Protein AF-A0AAV5WQY4-F1 (afdb_monomer_lite)

Radius of gyration: 14.18 Å; chains: 1; bounding box: 32×27×40 Å

Foldseek 3Di:
DVPVLVVLLVVLLVVLCVCLVVQHKDKDKDQADPVRDRRADDDDPVRVCSNVVSLVCNQPPVDVVRHDSVQWDWDWDADPVYPDGGTMIMIIGRSDPDDD

Secondary structure (DSSP, 8-state):
-HHHHHHHHHHHHHHHHHHHHHT--EEEEESB-TTS-B--B---HHHHHHHHHHHHHHHHHSSSSPPPGGGEEEEEEE-TTSSSS-EEEEEEE-------

pLDDT: mean 81.67, std 11.21, range [38.0, 92.25]

Sequence (100 aa):
QDELATLMTLDVQRNVAAAVNSRRKMKWAIGVEMNGMVTGVSLTEDEKDIPRQAIDFSLSREFVPELDPRIVNLEFIRVSCVTGNRLLIIISINSLIESV

Structure (mmCIF, N/CA/C/O backbone):
data_AF-A0AAV5WQY4-F1
#
_entry.id   AF-A0AAV5WQY4-F1
#
loop_
_atom_site.group_PDB
_atom_site.id
_atom_site.type_symbol
_atom_site.label_atom_id
_atom_site.label_alt_id
_atom_site.label_comp_id
_atom_site.label_asym_id
_atom_site.label_entity_id
_atom_site.label_seq_id
_atom_site.pdbx_PDB_ins_code
_atom_site.Cartn_x
_atom_site.Cartn_y
_atom_site.Cartn_z
_atom_site.occupancy
_atom_site.B_iso_or_equiv
_atom_site.auth_seq_id
_atom_site.auth_comp_id
_atom_site.auth_asym_id
_atom_site.auth_atom_id
_atom_site.pdbx_PDB_model_num
ATOM 1 N N . GLN A 1 1 ? 8.947 17.201 -3.362 1.00 46.56 1 GLN A N 1
ATOM 2 C CA . GLN A 1 1 ? 9.016 15.913 -2.641 1.00 46.56 1 GLN A CA 1
ATOM 3 C C . GLN A 1 1 ? 7.806 15.706 -1.726 1.00 46.56 1 GLN A C 1
ATOM 5 O O . GLN A 1 1 ? 7.402 14.563 -1.591 1.00 46.56 1 GLN A O 1
ATOM 10 N N . ASP A 1 2 ? 7.159 16.761 -1.206 1.00 56.19 2 ASP A N 1
ATOM 11 C CA . ASP A 1 2 ? 6.012 16.617 -0.282 1.00 56.19 2 ASP A CA 1
ATOM 12 C C . ASP A 1 2 ? 4.678 1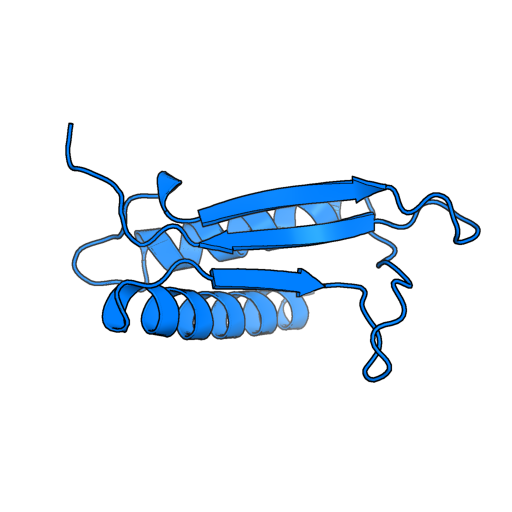6.178 -0.910 1.00 56.19 2 ASP A C 1
ATOM 14 O O . ASP A 1 2 ? 3.906 15.480 -0.259 1.00 56.19 2 ASP A O 1
ATOM 18 N N . GLU A 1 3 ? 4.392 16.517 -2.172 1.00 59.00 3 GLU A N 1
ATOM 19 C CA . GLU A 1 3 ? 3.063 16.257 -2.758 1.00 59.00 3 GLU A CA 1
ATOM 20 C C . GLU A 1 3 ? 2.687 14.772 -2.799 1.00 59.00 3 GLU A C 1
ATOM 22 O O . GLU A 1 3 ? 1.543 14.427 -2.512 1.00 59.00 3 GLU A O 1
ATOM 27 N N . LEU A 1 4 ? 3.638 13.880 -3.101 1.00 60.03 4 LEU A N 1
ATOM 28 C CA . LEU A 1 4 ? 3.372 12.440 -3.147 1.00 60.03 4 LEU A CA 1
ATOM 29 C C . LEU A 1 4 ? 3.022 11.892 -1.760 1.00 60.03 4 LEU A C 1
ATOM 31 O O . LEU A 1 4 ? 2.080 11.116 -1.629 1.00 60.03 4 LEU A O 1
ATOM 35 N N . ALA A 1 5 ? 3.750 12.318 -0.727 1.00 62.50 5 ALA A N 1
ATOM 36 C CA . ALA A 1 5 ? 3.485 11.907 0.645 1.00 62.50 5 ALA A CA 1
ATOM 37 C C . ALA A 1 5 ? 2.127 12.438 1.121 1.00 62.50 5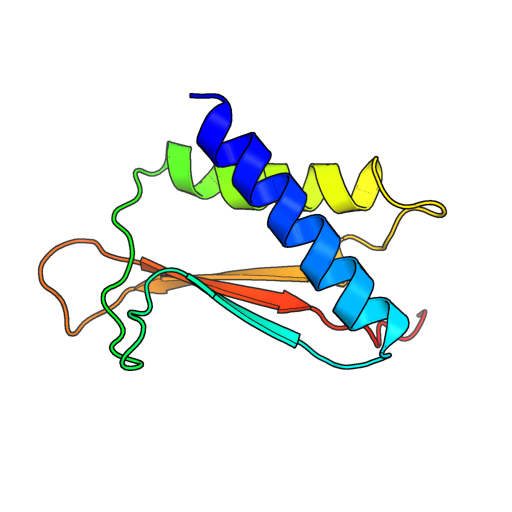 ALA A C 1
ATOM 39 O O . ALA A 1 5 ? 1.339 11.685 1.679 1.00 62.50 5 ALA A O 1
ATOM 40 N N . THR A 1 6 ? 1.807 13.704 0.842 1.00 60.91 6 THR A N 1
ATOM 41 C CA . THR A 1 6 ? 0.521 14.301 1.226 1.00 60.91 6 THR A CA 1
ATOM 42 C C . THR A 1 6 ? -0.665 13.645 0.516 1.00 60.91 6 THR A C 1
ATOM 44 O O . THR A 1 6 ? -1.666 13.336 1.165 1.00 60.91 6 THR A O 1
ATOM 47 N N . LEU A 1 7 ? -0.556 13.395 -0.794 1.00 60.78 7 LEU A N 1
ATOM 48 C CA . LEU A 1 7 ? -1.596 12.709 -1.568 1.00 60.78 7 LEU A CA 1
ATOM 49 C C . LEU A 1 7 ? -1.817 11.284 -1.045 1.00 60.78 7 LEU A C 1
ATOM 51 O O . LEU A 1 7 ? -2.953 10.893 -0.787 1.00 60.78 7 LEU A O 1
ATOM 55 N N . MET A 1 8 ? -0.730 10.551 -0.787 1.00 74.31 8 MET A N 1
ATOM 56 C CA . MET A 1 8 ? -0.794 9.200 -0.228 1.00 74.31 8 MET A CA 1
ATOM 57 C C . MET A 1 8 ? -1.403 9.179 1.177 1.00 74.31 8 MET A C 1
ATOM 59 O O . MET A 1 8 ? -2.239 8.323 1.449 1.00 74.31 8 MET A O 1
ATOM 63 N N . THR A 1 9 ? -1.050 10.121 2.054 1.00 75.06 9 THR A N 1
ATOM 64 C CA . THR A 1 9 ? -1.628 10.231 3.404 1.00 75.06 9 THR A CA 1
ATOM 65 C C . THR A 1 9 ? -3.142 10.428 3.342 1.00 75.06 9 THR A C 1
ATOM 67 O O . THR A 1 9 ? -3.885 9.688 3.985 1.00 75.06 9 THR A O 1
ATOM 70 N N . LEU A 1 10 ? -3.628 11.367 2.523 1.00 79.88 10 LEU A N 1
ATOM 71 C CA . LEU A 1 10 ? -5.063 11.645 2.416 1.00 79.88 10 LEU A CA 1
ATOM 72 C C . LEU A 1 10 ? -5.844 10.443 1.859 1.00 79.88 10 LEU A C 1
ATOM 74 O O . LEU A 1 10 ? -6.933 10.118 2.342 1.00 79.88 10 LEU A O 1
ATOM 78 N N . ASP A 1 11 ? -5.287 9.763 0.857 1.00 80.56 11 ASP A N 1
ATOM 79 C CA . ASP A 1 11 ? -5.907 8.578 0.264 1.00 80.56 11 ASP A CA 1
ATOM 80 C C . ASP A 1 11 ? -5.903 7.387 1.229 1.00 80.56 11 ASP A C 1
ATOM 82 O O . ASP A 1 11 ? -6.910 6.679 1.339 1.00 80.56 11 ASP A O 1
ATOM 86 N N . VAL A 1 12 ? -4.820 7.187 1.987 1.00 80.69 12 VAL A N 1
ATOM 87 C CA . VAL A 1 12 ? -4.755 6.175 3.049 1.00 80.69 12 VAL A CA 1
ATOM 88 C C . VAL A 1 12 ? -5.818 6.453 4.107 1.00 80.69 12 VAL A C 1
ATOM 90 O O . VAL A 1 12 ? -6.614 5.562 4.399 1.00 80.69 12 VAL A O 1
ATOM 93 N N . GLN A 1 13 ? -5.894 7.676 4.638 1.00 83.50 13 GLN A N 1
ATOM 94 C CA . GLN A 1 13 ? -6.886 8.050 5.650 1.00 83.50 13 GLN A CA 1
ATOM 95 C C . GLN A 1 13 ? -8.312 7.752 5.191 1.00 83.50 13 GLN A C 1
ATOM 97 O O . GLN A 1 13 ? -9.076 7.100 5.904 1.00 83.50 13 GLN A O 1
ATOM 102 N N . ARG A 1 14 ? -8.675 8.193 3.980 1.00 85.00 14 ARG A N 1
ATOM 103 C CA . ARG A 1 14 ? -10.020 7.993 3.426 1.00 85.00 14 ARG A CA 1
ATOM 104 C C . ARG A 1 14 ? -10.368 6.514 3.300 1.00 85.00 14 ARG A C 1
ATOM 106 O O . ARG A 1 14 ? -11.451 6.104 3.718 1.00 85.00 14 ARG A O 1
ATOM 113 N N . ASN A 1 15 ? -9.456 5.712 2.754 1.00 85.25 15 ASN A N 1
ATOM 114 C CA . ASN A 1 15 ? -9.685 4.283 2.551 1.00 85.25 15 ASN A CA 1
ATOM 115 C C . ASN A 1 15 ? -9.713 3.507 3.875 1.00 85.25 15 ASN A C 1
ATOM 117 O O . ASN A 1 15 ? -10.583 2.657 4.066 1.00 85.25 15 ASN A O 1
ATOM 121 N N . VAL A 1 16 ? -8.824 3.832 4.819 1.00 83.44 16 VAL A N 1
ATOM 122 C CA . VAL A 1 16 ? -8.819 3.246 6.168 1.00 83.44 16 VAL A CA 1
ATOM 123 C C . VAL A 1 16 ? -10.114 3.576 6.902 1.00 83.44 16 VAL A C 1
ATOM 125 O O . VAL A 1 16 ? -10.781 2.662 7.388 1.00 83.44 16 VAL A O 1
ATOM 128 N N . ALA A 1 17 ? -10.530 4.844 6.915 1.00 83.81 17 ALA A N 1
ATOM 129 C CA . ALA A 1 17 ? -11.782 5.263 7.537 1.00 83.81 17 ALA A CA 1
ATOM 130 C C . ALA A 1 17 ? -12.986 4.530 6.927 1.00 83.81 17 ALA A C 1
ATOM 132 O O . ALA A 1 17 ? -13.844 4.025 7.652 1.00 83.81 17 ALA A O 1
ATOM 133 N N . ALA A 1 18 ? -13.042 4.421 5.596 1.00 84.69 18 ALA A N 1
ATOM 134 C CA . ALA A 1 18 ? -14.107 3.703 4.905 1.00 84.69 18 ALA A CA 1
ATOM 135 C C . ALA A 1 18 ? -14.136 2.207 5.271 1.00 84.69 18 ALA A C 1
ATOM 137 O O . ALA A 1 18 ? -15.207 1.660 5.552 1.00 84.69 18 ALA A O 1
ATOM 138 N N . ALA A 1 19 ? -12.980 1.541 5.311 1.00 84.06 19 ALA A N 1
ATOM 139 C CA . ALA A 1 19 ? -12.871 0.127 5.666 1.00 84.06 19 ALA A CA 1
ATOM 140 C C . ALA A 1 19 ? -13.279 -0.140 7.126 1.00 84.06 19 ALA A C 1
ATOM 142 O O . ALA A 1 19 ? -14.087 -1.033 7.394 1.00 84.06 19 ALA A O 1
ATOM 143 N N . VAL A 1 20 ? -12.787 0.676 8.064 1.00 82.50 20 VAL A N 1
ATOM 144 C CA . VAL A 1 20 ? -13.106 0.567 9.496 1.00 82.50 20 VAL A CA 1
ATOM 145 C C . VAL A 1 20 ? -14.593 0.826 9.747 1.00 82.50 20 VAL A C 1
ATOM 147 O O . VAL A 1 20 ? -15.263 -0.009 10.357 1.00 82.50 20 VAL A O 1
ATOM 150 N N . ASN A 1 21 ? -15.147 1.916 9.206 1.00 82.94 21 ASN A N 1
ATOM 151 C CA . ASN A 1 21 ? -16.557 2.272 9.397 1.00 82.94 21 ASN A CA 1
ATOM 152 C C . ASN A 1 21 ? -17.516 1.257 8.767 1.00 82.94 21 ASN A C 1
ATOM 154 O O . ASN A 1 21 ? -18.590 0.994 9.307 1.00 82.94 21 ASN A O 1
ATOM 158 N N . SER A 1 22 ? -17.133 0.654 7.640 1.00 83.88 22 SER A N 1
ATOM 159 C CA . SER A 1 22 ? -17.938 -0.386 6.993 1.00 83.88 22 SER A CA 1
ATOM 160 C C . SER A 1 22 ? -17.763 -1.775 7.614 1.00 83.88 22 SER A C 1
ATOM 162 O O . SER A 1 22 ? -18.511 -2.684 7.250 1.00 83.88 22 SER A O 1
ATOM 164 N N . ARG A 1 23 ? -16.810 -1.949 8.546 1.00 80.56 23 ARG A N 1
ATOM 165 C CA . ARG A 1 23 ? -16.392 -3.244 9.113 1.00 80.56 23 ARG A CA 1
ATOM 166 C C . ARG A 1 23 ? -16.061 -4.273 8.028 1.00 80.56 23 ARG A C 1
ATOM 168 O O . ARG A 1 23 ? -16.393 -5.454 8.153 1.00 80.56 23 ARG A O 1
ATOM 175 N N . ARG A 1 24 ? -15.449 -3.821 6.933 1.00 79.56 24 ARG A N 1
ATOM 176 C CA . ARG A 1 24 ? -15.079 -4.672 5.800 1.00 79.56 24 ARG A CA 1
ATOM 177 C C . ARG A 1 24 ? -13.577 -4.690 5.603 1.00 79.56 24 ARG A C 1
ATOM 179 O O . ARG A 1 24 ? -12.880 -3.696 5.779 1.00 79.56 24 ARG A O 1
ATOM 186 N N . LYS A 1 25 ? -13.103 -5.841 5.132 1.00 84.44 25 LYS A N 1
ATOM 187 C CA . LYS A 1 25 ? -11.756 -5.965 4.585 1.00 84.44 25 LYS A CA 1
ATOM 188 C C . LYS A 1 25 ? -11.694 -5.200 3.269 1.00 84.44 25 LYS A C 1
ATOM 190 O O . LYS A 1 25 ? -12.556 -5.386 2.409 1.00 84.44 25 LYS A O 1
ATOM 195 N N . MET A 1 26 ? -10.666 -4.381 3.110 1.00 87.12 26 MET A N 1
ATOM 196 C CA . MET A 1 26 ? -10.404 -3.640 1.883 1.00 87.12 26 MET A CA 1
ATOM 197 C C . MET A 1 26 ? -9.019 -4.005 1.363 1.00 87.12 26 MET A C 1
ATOM 199 O O . MET A 1 26 ? -8.086 -4.185 2.142 1.00 87.12 26 MET A O 1
ATOM 203 N N . LYS A 1 27 ? -8.886 -4.126 0.044 1.00 88.12 27 LYS A N 1
ATOM 204 C CA . LYS A 1 27 ? -7.591 -4.218 -0.626 1.00 88.12 27 LYS A CA 1
ATOM 205 C C . LYS A 1 27 ? -7.516 -3.126 -1.671 1.00 88.12 27 LYS A C 1
ATOM 207 O O . LYS A 1 27 ? -8.423 -2.991 -2.488 1.00 88.12 27 LYS A O 1
ATOM 212 N N . TRP A 1 28 ? -6.432 -2.379 -1.632 1.00 86.81 28 TRP A N 1
ATOM 213 C CA . TRP A 1 28 ? -6.125 -1.312 -2.561 1.00 86.81 28 TRP A CA 1
ATOM 214 C C . TRP A 1 28 ? -4.799 -1.637 -3.244 1.00 86.81 28 TRP A C 1
ATOM 216 O O . TRP A 1 28 ? -3.828 -1.995 -2.582 1.00 86.81 28 TRP A O 1
ATOM 226 N N . ALA A 1 29 ? -4.783 -1.570 -4.573 1.00 89.25 29 ALA A N 1
ATOM 227 C CA . ALA A 1 29 ? -3.604 -1.830 -5.385 1.00 89.25 29 ALA A CA 1
ATOM 228 C C . ALA A 1 29 ? -3.158 -0.554 -6.111 1.00 89.25 29 ALA A C 1
ATOM 230 O O . ALA A 1 29 ? -3.989 0.148 -6.688 1.00 89.25 29 ALA A O 1
ATOM 231 N N . ILE A 1 30 ? -1.850 -0.287 -6.116 1.00 89.00 30 ILE A N 1
ATOM 232 C CA . ILE A 1 30 ? -1.218 0.825 -6.841 1.00 89.00 30 ILE A CA 1
ATOM 233 C C . ILE A 1 30 ? -0.261 0.253 -7.887 1.00 89.00 30 ILE A C 1
ATOM 235 O O . ILE A 1 30 ? 0.517 -0.658 -7.600 1.00 89.00 30 ILE A O 1
ATOM 239 N N . GLY A 1 31 ? -0.301 0.808 -9.099 1.00 89.06 31 GLY A N 1
ATOM 240 C CA . GLY A 1 31 ? 0.369 0.235 -10.272 1.00 89.06 31 GLY A CA 1
ATOM 241 C C . GLY A 1 31 ? -0.566 -0.638 -11.112 1.00 89.06 31 GLY A C 1
ATOM 242 O O . GLY A 1 31 ? -0.131 -1.629 -11.699 1.00 89.06 31 GLY A O 1
ATOM 243 N N . VAL A 1 32 ? -1.853 -0.283 -11.134 1.00 90.25 32 VAL A N 1
ATOM 244 C CA . VAL A 1 32 ? -2.888 -0.895 -11.972 1.00 90.25 32 VAL A CA 1
ATOM 245 C C . VAL A 1 32 ? -3.534 0.208 -12.808 1.00 90.25 32 VAL A C 1
ATOM 247 O O . VAL A 1 32 ? -3.900 1.254 -12.277 1.00 90.25 32 VAL A O 1
ATOM 250 N N . GLU A 1 33 ? -3.646 -0.003 -14.115 1.00 89.00 33 GLU A N 1
ATOM 251 C CA . GLU A 1 33 ? -4.339 0.912 -15.023 1.00 89.00 33 GLU A CA 1
ATOM 252 C C . GLU A 1 33 ? -5.868 0.814 -14.888 1.00 89.00 33 GLU A C 1
ATOM 254 O O . GLU A 1 33 ? -6.407 -0.159 -14.361 1.00 89.00 33 GLU A O 1
ATOM 259 N N . MET A 1 34 ? -6.600 1.798 -15.428 1.00 86.50 34 MET A N 1
ATOM 260 C CA . MET A 1 34 ? -8.074 1.819 -15.397 1.00 86.50 34 MET A CA 1
ATOM 261 C C . MET A 1 34 ? -8.723 0.603 -16.081 1.00 86.50 34 MET A C 1
ATOM 263 O O . MET A 1 34 ? -9.849 0.240 -15.757 1.00 86.50 34 MET A O 1
ATOM 267 N N . ASN A 1 35 ? -8.016 -0.037 -17.015 1.00 90.88 35 ASN A N 1
ATOM 268 C CA . ASN A 1 35 ? -8.443 -1.263 -17.697 1.00 90.88 35 ASN A CA 1
ATOM 269 C C . ASN A 1 35 ? -8.173 -2.546 -16.874 1.00 90.88 35 ASN A C 1
ATOM 271 O O . ASN A 1 35 ? -8.461 -3.641 -17.352 1.00 90.88 35 ASN A O 1
ATOM 275 N N . GLY A 1 36 ? -7.606 -2.431 -15.667 1.00 86.38 36 GLY A N 1
ATOM 276 C CA . GLY A 1 36 ? -7.240 -3.555 -14.803 1.00 86.38 36 GLY A CA 1
ATOM 277 C C . GLY A 1 36 ? -5.867 -4.171 -15.092 1.00 86.38 36 GLY A C 1
ATOM 278 O O . GLY A 1 36 ? -5.486 -5.139 -14.434 1.00 86.38 36 GLY A O 1
ATOM 279 N N . MET A 1 37 ? -5.104 -3.637 -16.048 1.00 90.00 37 MET A N 1
ATOM 280 C CA . MET A 1 37 ? -3.768 -4.132 -16.367 1.00 90.00 37 MET A CA 1
ATOM 281 C C . MET A 1 37 ? -2.769 -3.745 -15.273 1.00 90.00 37 MET A C 1
ATOM 283 O O . MET A 1 37 ? -2.633 -2.575 -14.916 1.00 90.00 37 MET A O 1
ATOM 287 N N . VAL A 1 38 ? -2.036 -4.733 -14.757 1.00 90.69 38 VAL A N 1
ATOM 288 C CA . VAL A 1 38 ? -0.964 -4.510 -13.780 1.00 90.69 38 VAL A CA 1
ATOM 289 C C . VAL A 1 38 ? 0.277 -4.007 -14.510 1.00 90.69 38 VAL A C 1
ATOM 291 O O . VAL A 1 38 ? 0.949 -4.764 -15.206 1.00 90.69 38 VAL A O 1
ATOM 294 N N . THR A 1 39 ? 0.593 -2.729 -14.336 1.00 90.81 39 THR A N 1
ATOM 295 C CA . THR A 1 39 ? 1.773 -2.088 -14.932 1.00 90.81 39 THR A CA 1
ATOM 296 C C . THR A 1 39 ? 2.908 -1.896 -13.940 1.00 90.81 39 THR A C 1
ATOM 298 O O . THR A 1 39 ? 4.062 -1.783 -14.359 1.00 90.81 39 THR A O 1
ATOM 301 N N . GLY A 1 40 ? 2.589 -1.895 -12.645 1.00 90.31 40 GLY A N 1
ATOM 302 C CA . GLY A 1 40 ? 3.509 -1.595 -11.557 1.00 90.31 40 GLY A CA 1
ATOM 303 C C . GLY A 1 40 ? 3.983 -0.139 -11.556 1.00 90.31 40 GLY A C 1
ATOM 304 O O . GLY A 1 40 ? 3.843 0.607 -12.525 1.00 90.31 40 GLY A O 1
ATOM 305 N N . VAL A 1 41 ? 4.588 0.261 -10.446 1.00 89.12 41 VAL A N 1
ATOM 306 C CA . VAL A 1 41 ? 5.279 1.541 -10.289 1.00 89.12 41 VAL A CA 1
ATOM 307 C C . VAL A 1 41 ? 6.783 1.311 -10.192 1.00 89.12 41 VAL A C 1
ATOM 309 O O . VAL A 1 41 ? 7.240 0.282 -9.690 1.00 89.12 41 VAL A O 1
ATOM 312 N N . SER A 1 42 ? 7.562 2.255 -10.719 1.00 88.12 42 SER A N 1
ATOM 313 C CA . SER A 1 42 ? 9.011 2.279 -10.522 1.00 88.12 42 SER A CA 1
ATOM 314 C C . SER A 1 42 ? 9.287 3.103 -9.276 1.00 88.12 42 SER A C 1
ATOM 316 O O . SER A 1 42 ? 8.963 4.285 -9.269 1.00 88.12 42 SER A O 1
ATOM 318 N N . LEU A 1 43 ? 9.855 2.477 -8.249 1.00 83.00 43 LEU A N 1
ATOM 319 C CA . LEU A 1 43 ? 10.254 3.141 -7.011 1.00 83.00 43 LEU A CA 1
ATOM 320 C C . LEU A 1 43 ? 11.729 2.857 -6.760 1.00 83.00 43 LEU A C 1
ATOM 322 O O . LEU A 1 43 ? 12.191 1.723 -6.927 1.00 83.00 43 LEU A O 1
ATOM 326 N N . THR A 1 44 ? 12.448 3.884 -6.339 1.00 85.06 44 THR A N 1
ATOM 327 C CA . THR A 1 44 ? 13.740 3.755 -5.664 1.00 85.06 44 THR A CA 1
ATOM 328 C C . THR A 1 44 ? 13.561 3.123 -4.278 1.00 85.06 44 THR A C 1
ATOM 330 O O . THR A 1 44 ? 12.440 3.001 -3.786 1.00 85.06 44 THR A O 1
ATOM 333 N N . GLU A 1 45 ? 14.652 2.683 -3.642 1.00 81.06 45 GLU A N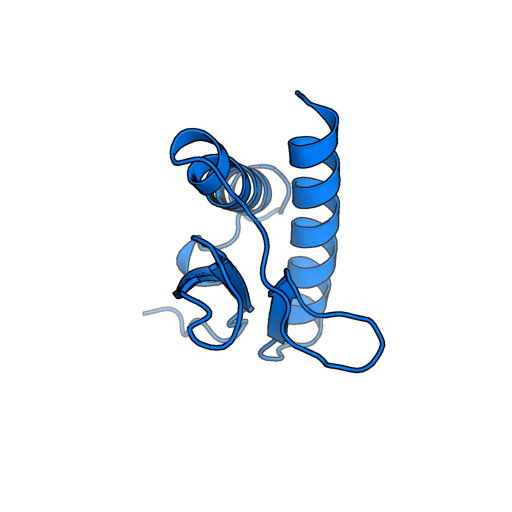 1
ATOM 334 C CA . GLU A 1 45 ? 14.572 2.138 -2.276 1.00 81.06 45 GLU A CA 1
ATOM 335 C C . GLU A 1 45 ? 14.036 3.182 -1.283 1.00 81.06 45 GLU A C 1
ATOM 337 O O . GLU A 1 45 ? 13.134 2.861 -0.516 1.00 81.06 45 GLU A O 1
ATOM 342 N N . ASP A 1 46 ? 14.477 4.438 -1.382 1.00 82.62 46 ASP A N 1
ATOM 343 C CA . ASP A 1 46 ? 14.017 5.529 -0.510 1.00 82.62 46 ASP A CA 1
ATOM 344 C C . ASP A 1 46 ? 12.513 5.818 -0.683 1.00 82.62 46 ASP A C 1
ATOM 346 O O . ASP A 1 46 ? 11.797 6.115 0.274 1.00 82.62 46 ASP A O 1
ATOM 350 N N . GLU A 1 47 ? 11.988 5.684 -1.904 1.00 83.50 47 GLU A N 1
ATOM 351 C CA . GLU A 1 47 ? 10.565 5.903 -2.183 1.00 83.50 47 GLU A CA 1
ATOM 352 C C . GLU A 1 47 ? 9.664 4.776 -1.662 1.00 83.50 47 GLU A C 1
ATOM 354 O O . GLU A 1 47 ? 8.465 4.997 -1.483 1.00 83.50 47 GLU A O 1
ATOM 359 N N . LYS A 1 48 ? 10.199 3.579 -1.380 1.00 83.25 48 LYS A N 1
ATOM 360 C CA . LYS A 1 48 ? 9.415 2.489 -0.767 1.00 83.25 48 LYS A CA 1
ATOM 361 C C . LYS A 1 48 ? 9.032 2.785 0.676 1.00 83.25 48 LYS A C 1
ATOM 363 O O . LYS A 1 48 ? 8.034 2.242 1.156 1.00 83.25 48 LYS A O 1
ATOM 368 N N . ASP A 1 49 ? 9.792 3.635 1.355 1.00 85.62 49 ASP A N 1
ATOM 369 C CA . ASP A 1 49 ? 9.496 4.010 2.733 1.00 85.62 49 ASP A CA 1
ATOM 370 C C . ASP A 1 49 ? 8.397 5.073 2.817 1.00 85.62 49 ASP A C 1
ATOM 372 O O . ASP A 1 49 ? 7.690 5.132 3.822 1.00 85.62 49 ASP A O 1
ATOM 376 N N . ILE A 1 50 ? 8.163 5.843 1.746 1.00 85.06 50 ILE A N 1
ATOM 377 C CA . ILE A 1 50 ? 7.136 6.897 1.710 1.00 85.06 50 ILE A CA 1
ATOM 378 C C . ILE A 1 50 ? 5.727 6.336 1.995 1.00 85.06 50 ILE A C 1
ATOM 380 O O . ILE A 1 50 ? 5.069 6.854 2.900 1.00 85.06 50 ILE A O 1
ATOM 384 N N . PRO A 1 51 ? 5.238 5.270 1.318 1.00 83.69 51 PRO A N 1
ATOM 385 C CA . PRO A 1 51 ? 3.938 4.683 1.639 1.00 83.69 51 PRO A CA 1
ATOM 386 C C . PRO A 1 51 ? 3.841 4.189 3.083 1.00 83.69 51 PRO A C 1
ATOM 388 O O . PRO A 1 51 ? 2.793 4.337 3.705 1.00 83.69 51 PRO A O 1
ATOM 391 N N . ARG A 1 52 ? 4.923 3.614 3.626 1.00 8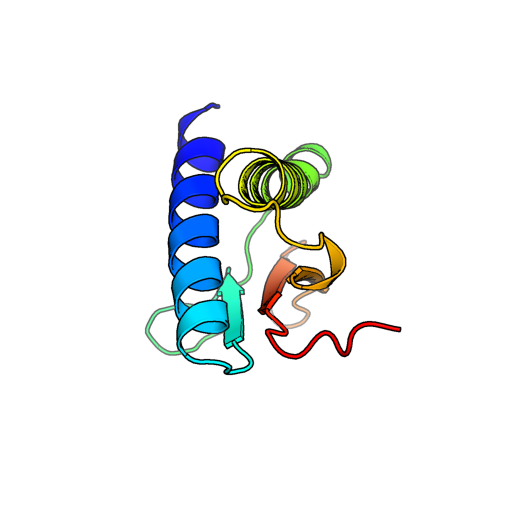5.44 52 ARG A N 1
ATOM 392 C CA . ARG A 1 52 ? 4.944 3.112 5.005 1.00 85.44 52 ARG A CA 1
ATOM 393 C C . ARG A 1 52 ? 4.830 4.262 6.004 1.00 85.44 52 ARG A C 1
ATOM 395 O O . ARG A 1 52 ? 3.954 4.226 6.858 1.00 85.44 52 ARG A O 1
ATOM 402 N N . GLN A 1 53 ? 5.626 5.315 5.828 1.00 86.19 53 GLN A N 1
ATOM 403 C CA . GLN A 1 53 ? 5.575 6.508 6.674 1.00 86.19 53 GLN A CA 1
ATOM 404 C C . GLN A 1 53 ? 4.207 7.202 6.615 1.00 86.19 53 GLN A C 1
ATOM 406 O O . GLN A 1 53 ? 3.680 7.597 7.652 1.00 86.19 53 GLN A O 1
ATOM 411 N N . ALA A 1 54 ? 3.602 7.311 5.427 1.00 83.81 54 ALA A N 1
ATOM 412 C CA . ALA A 1 54 ? 2.270 7.895 5.262 1.00 83.81 54 ALA A CA 1
ATOM 413 C C . ALA A 1 54 ? 1.184 7.087 5.997 1.00 83.81 54 ALA A C 1
ATOM 415 O O . ALA A 1 54 ? 0.292 7.669 6.622 1.00 83.81 54 ALA A O 1
ATOM 416 N N . ILE A 1 55 ? 1.272 5.751 5.963 1.00 86.19 55 ILE A N 1
ATOM 417 C CA . ILE A 1 55 ? 0.371 4.863 6.709 1.00 86.19 55 ILE A CA 1
ATOM 418 C C . ILE A 1 55 ? 0.568 5.039 8.215 1.00 86.19 55 ILE A C 1
ATOM 420 O O . ILE A 1 55 ? -0.401 5.331 8.914 1.00 86.19 55 ILE A O 1
ATOM 424 N N . ASP A 1 56 ? 1.802 4.931 8.707 1.00 86.44 56 ASP A N 1
ATOM 425 C CA . ASP A 1 56 ? 2.105 5.030 10.139 1.00 86.44 56 ASP A CA 1
ATOM 426 C C . ASP A 1 56 ? 1.686 6.390 10.715 1.00 86.44 56 ASP A C 1
ATOM 428 O O . ASP A 1 56 ? 1.087 6.471 11.793 1.00 86.44 56 ASP A O 1
ATOM 432 N N . PHE A 1 57 ? 1.940 7.469 9.968 1.00 85.31 57 PHE A N 1
ATOM 433 C CA . PHE A 1 57 ? 1.504 8.813 10.332 1.00 85.31 57 PHE A CA 1
ATOM 434 C C . PHE A 1 57 ? -0.023 8.907 10.406 1.00 85.31 57 PHE A C 1
ATOM 436 O O . PHE A 1 57 ? -0.565 9.376 11.407 1.00 85.31 57 PHE A O 1
ATOM 443 N N . SER A 1 58 ? -0.725 8.404 9.385 1.00 83.50 58 SER A N 1
ATOM 444 C CA . SER A 1 58 ? -2.189 8.440 9.341 1.00 83.50 58 SER A CA 1
ATOM 445 C C . SER A 1 58 ? -2.809 7.704 10.529 1.00 83.50 58 SER A C 1
ATOM 447 O O . SER A 1 58 ? -3.695 8.238 11.185 1.00 83.50 58 SER A O 1
ATOM 449 N N . LEU A 1 59 ? -2.336 6.495 10.842 1.00 85.06 59 LEU A N 1
ATOM 450 C CA . LEU A 1 59 ? -2.925 5.660 11.895 1.00 85.06 59 LEU A CA 1
ATOM 451 C C . LEU A 1 59 ? -2.693 6.213 13.309 1.00 85.06 59 LEU A C 1
ATOM 453 O O . LEU A 1 59 ? -3.581 6.095 14.154 1.00 85.06 59 LEU A O 1
ATOM 457 N N . SER A 1 60 ? -1.529 6.825 13.548 1.00 84.44 60 SER A N 1
ATOM 458 C CA . SER A 1 60 ? -1.116 7.307 14.874 1.00 84.44 60 SER A CA 1
ATOM 459 C C . SER A 1 60 ? -1.502 8.754 15.183 1.00 84.44 60 SER A C 1
ATOM 461 O O . SER A 1 60 ? -1.561 9.125 16.349 1.00 84.44 60 SER A O 1
ATOM 463 N N . ARG A 1 61 ? -1.720 9.610 14.177 1.00 81.50 61 ARG A N 1
ATOM 464 C CA . ARG A 1 61 ? -1.944 11.053 14.408 1.00 81.50 61 ARG A CA 1
ATOM 465 C C . ARG A 1 61 ? -3.302 11.566 13.963 1.00 81.50 61 ARG A C 1
ATOM 467 O O . ARG A 1 61 ? -3.739 12.595 14.468 1.00 81.50 61 ARG A O 1
ATOM 474 N N . GLU A 1 62 ? -3.962 10.873 13.043 1.00 81.69 62 GLU A N 1
ATOM 475 C CA . GLU A 1 62 ? -5.120 11.424 12.326 1.00 81.69 62 GLU A CA 1
ATOM 476 C C . GLU A 1 62 ? -6.436 10.724 12.697 1.00 81.69 62 GLU A C 1
ATOM 478 O O . GLU A 1 62 ? -7.518 11.211 12.371 1.00 81.69 62 GLU A O 1
ATOM 483 N N . PHE A 1 63 ? -6.363 9.615 13.438 1.00 79.31 63 PHE A N 1
ATOM 484 C CA . PHE A 1 63 ? -7.521 8.932 14.010 1.00 79.31 63 PHE A CA 1
ATOM 485 C C . PHE A 1 63 ? -7.591 9.127 15.528 1.00 79.31 63 PHE A C 1
ATOM 487 O O . PHE A 1 63 ? -6.576 9.094 16.220 1.00 79.31 63 PHE A O 1
ATOM 494 N N . VAL A 1 64 ? -8.812 9.312 16.046 1.00 78.69 64 VAL A N 1
ATOM 495 C CA . VAL A 1 64 ? -9.094 9.417 17.484 1.00 78.69 64 VAL A CA 1
ATOM 496 C C . VAL A 1 64 ? -10.243 8.460 17.847 1.00 78.69 64 VAL A C 1
ATOM 498 O O . VAL A 1 64 ? -11.368 8.684 17.394 1.00 78.69 64 VAL A O 1
ATOM 501 N N . PRO A 1 65 ? -10.006 7.417 18.670 1.00 81.25 65 PRO A N 1
ATOM 502 C CA . PRO A 1 65 ? -8.700 6.995 19.190 1.00 81.25 65 PRO A CA 1
ATOM 503 C C . PRO A 1 65 ? -7.756 6.523 18.071 1.00 81.25 65 PRO A C 1
ATOM 505 O O . PRO A 1 65 ? -8.212 6.184 16.978 1.00 81.25 65 PRO A O 1
ATOM 508 N N . GLU A 1 66 ? -6.453 6.504 18.359 1.00 84.25 66 GLU A N 1
ATOM 509 C CA . GLU A 1 66 ? -5.438 5.971 17.443 1.00 84.25 66 GLU A CA 1
ATOM 510 C C . GLU A 1 66 ? -5.790 4.534 17.031 1.00 84.25 66 GLU A C 1
ATOM 512 O O . GLU A 1 66 ? -6.301 3.743 17.834 1.00 84.25 66 GLU A O 1
ATOM 517 N N . LEU A 1 67 ? -5.528 4.197 15.769 1.00 82.94 67 LEU A N 1
ATOM 518 C CA . LEU A 1 67 ? -5.804 2.865 15.241 1.00 82.94 67 LEU A CA 1
ATOM 519 C C . LEU A 1 67 ? -4.578 1.965 15.395 1.00 82.94 67 LEU A C 1
ATOM 521 O O . LEU A 1 67 ? -3.446 2.402 15.201 1.00 82.94 67 LEU A O 1
ATOM 525 N N . ASP A 1 68 ? -4.809 0.685 15.696 1.00 83.88 68 ASP A N 1
ATOM 526 C CA . ASP A 1 68 ? -3.738 -0.312 15.761 1.00 83.88 68 ASP A CA 1
ATOM 527 C C . ASP A 1 68 ? -3.018 -0.387 14.400 1.00 83.88 68 ASP A C 1
ATOM 529 O O . ASP A 1 68 ? -3.668 -0.699 13.400 1.00 83.88 68 ASP A O 1
ATOM 533 N N . PRO A 1 69 ? -1.694 -0.154 14.324 1.00 82.06 69 PRO A N 1
ATOM 534 C CA . PRO A 1 69 ? -0.943 -0.190 13.069 1.00 82.06 69 PRO A CA 1
ATOM 535 C C . PRO A 1 69 ? -1.124 -1.491 12.278 1.00 82.06 69 PRO A C 1
ATOM 537 O O . PRO A 1 69 ? -1.059 -1.496 11.051 1.00 82.06 69 PRO A O 1
ATOM 540 N N . ARG A 1 70 ? -1.425 -2.599 12.968 1.00 83.69 70 ARG A N 1
ATOM 541 C CA . ARG A 1 70 ? -1.664 -3.915 12.364 1.00 83.69 70 ARG A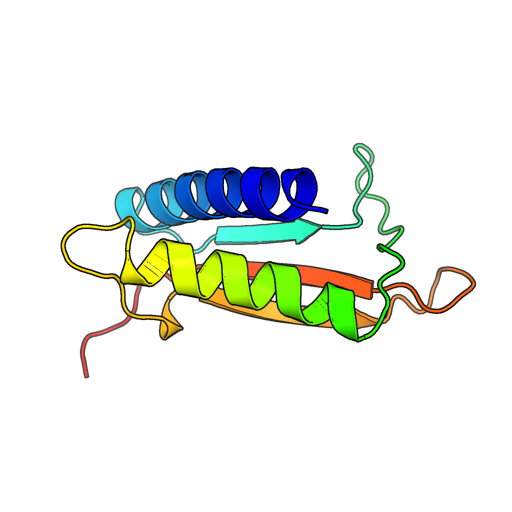 CA 1
ATOM 542 C C . ARG A 1 70 ? -2.937 -3.967 11.515 1.00 83.69 70 ARG A C 1
ATOM 544 O O . ARG A 1 70 ? -3.135 -4.963 10.818 1.00 83.69 70 ARG A O 1
ATOM 551 N N . ILE A 1 71 ? -3.808 -2.944 11.552 1.00 85.62 71 ILE A N 1
ATOM 552 C CA . ILE A 1 71 ? -5.023 -2.940 10.719 1.00 85.62 71 ILE A CA 1
ATOM 553 C C . ILE A 1 71 ? -4.659 -2.774 9.250 1.00 85.62 71 ILE A C 1
ATOM 555 O O . ILE A 1 71 ? -5.440 -3.189 8.400 1.00 85.62 71 ILE A O 1
ATOM 559 N N . VAL A 1 72 ? -3.506 -2.173 8.941 1.00 87.94 72 VAL A N 1
ATOM 560 C CA . VAL A 1 72 ? -3.033 -1.974 7.573 1.00 87.94 72 VAL A CA 1
ATOM 561 C C . VAL A 1 72 ? -1.789 -2.820 7.340 1.00 87.94 72 VAL A C 1
ATOM 563 O O . VAL A 1 72 ? -0.804 -2.718 8.058 1.00 87.94 72 VAL A O 1
ATOM 566 N N . ASN A 1 73 ? -1.813 -3.636 6.291 1.00 90.31 73 ASN A N 1
ATOM 567 C CA . ASN A 1 73 ? -0.643 -4.340 5.786 1.00 90.31 73 ASN A CA 1
ATOM 568 C C . ASN A 1 73 ? -0.226 -3.749 4.438 1.00 90.31 73 ASN A C 1
ATOM 570 O O . ASN A 1 73 ? -1.072 -3.553 3.564 1.00 90.31 73 ASN A O 1
ATOM 574 N N . LEU A 1 74 ? 1.072 -3.506 4.268 1.00 90.06 74 LEU A N 1
ATOM 575 C CA . LEU A 1 74 ? 1.668 -2.954 3.054 1.00 90.06 74 LEU A CA 1
ATOM 576 C C . LEU A 1 74 ? 2.628 -3.979 2.446 1.00 90.06 74 LEU A C 1
ATOM 578 O O . LEU A 1 74 ? 3.629 -4.344 3.065 1.00 90.06 74 LEU A O 1
ATOM 582 N N . GLU A 1 75 ? 2.350 -4.397 1.217 1.00 92.25 75 GLU A N 1
ATOM 583 C CA . GLU A 1 75 ? 3.151 -5.372 0.478 1.00 92.25 75 GLU A CA 1
ATOM 584 C C . GLU A 1 75 ? 3.654 -4.775 -0.837 1.00 92.25 75 GLU A C 1
ATOM 586 O O . GLU A 1 75 ? 2.924 -4.079 -1.544 1.00 92.25 75 GLU A O 1
ATOM 591 N N . PHE A 1 76 ? 4.897 -5.099 -1.190 1.00 91.50 76 PHE A N 1
ATOM 592 C CA . PHE A 1 76 ? 5.500 -4.752 -2.474 1.00 91.50 76 PHE A CA 1
ATOM 593 C C . PHE A 1 76 ? 5.746 -6.036 -3.260 1.00 91.50 76 PHE A C 1
ATOM 595 O O . PHE A 1 76 ? 6.594 -6.849 -2.895 1.00 91.50 76 PHE A O 1
ATOM 602 N N . ILE A 1 77 ? 5.002 -6.224 -4.345 1.00 92.00 77 ILE A N 1
ATOM 603 C CA . ILE A 1 77 ? 5.061 -7.428 -5.174 1.00 92.00 77 ILE A CA 1
ATOM 604 C C . ILE A 1 77 ? 5.772 -7.086 -6.476 1.00 92.00 77 ILE A C 1
ATOM 606 O O . ILE A 1 77 ? 5.347 -6.199 -7.212 1.00 92.00 77 ILE A O 1
ATOM 610 N N . ARG A 1 78 ? 6.849 -7.803 -6.800 1.00 90.06 78 ARG A N 1
ATOM 611 C CA . ARG A 1 78 ? 7.541 -7.610 -8.078 1.00 90.06 78 ARG A CA 1
ATOM 612 C C . ARG A 1 78 ? 6.664 -8.071 -9.240 1.00 90.06 78 ARG A C 1
ATOM 614 O O . ARG A 1 78 ? 6.209 -9.212 -9.260 1.00 90.06 78 ARG A O 1
ATOM 621 N N . VAL A 1 79 ? 6.477 -7.200 -10.228 1.00 90.38 79 VAL A N 1
ATOM 622 C CA . VAL A 1 79 ? 5.707 -7.510 -11.437 1.00 90.38 79 VAL A CA 1
ATOM 623 C C . VAL A 1 79 ? 6.639 -8.152 -12.462 1.00 90.38 79 VAL A C 1
ATOM 625 O O . VAL A 1 79 ? 7.519 -7.494 -13.007 1.00 90.38 79 VAL A O 1
ATOM 628 N N . SER A 1 80 ? 6.476 -9.453 -12.706 1.00 86.38 80 SER A N 1
ATOM 629 C CA . SER A 1 80 ? 7.348 -10.222 -13.608 1.00 86.38 80 SER A CA 1
ATOM 630 C C . SER A 1 80 ? 7.031 -10.035 -15.094 1.00 86.38 80 SER A C 1
ATOM 632 O O . SER A 1 80 ? 7.901 -10.248 -15.933 1.00 86.38 80 SER A O 1
ATOM 634 N N . CYS A 1 81 ? 5.801 -9.645 -15.430 1.00 79.56 81 CYS A N 1
ATOM 635 C CA . CYS A 1 81 ? 5.326 -9.505 -16.809 1.00 79.56 81 CYS A CA 1
ATOM 636 C C . CYS A 1 81 ? 5.641 -8.145 -17.452 1.00 79.56 81 CYS A C 1
ATOM 638 O O . CYS A 1 81 ? 5.289 -7.926 -18.609 1.00 79.56 81 CYS A O 1
ATOM 640 N N . VAL A 1 82 ? 6.301 -7.238 -16.727 1.00 81.94 82 VAL A N 1
ATOM 641 C CA . VAL A 1 82 ? 6.654 -5.896 -17.203 1.00 81.94 82 VAL A CA 1
ATOM 642 C C . VAL A 1 82 ? 8.171 -5.737 -17.169 1.00 81.94 82 VAL A C 1
ATOM 644 O O . VAL A 1 82 ? 8.838 -6.184 -16.239 1.00 81.94 82 VAL A O 1
ATOM 647 N N . THR A 1 83 ? 8.735 -5.101 -18.193 1.00 82.75 83 THR A N 1
ATOM 648 C CA . THR A 1 83 ? 10.173 -4.823 -18.259 1.00 82.75 83 THR A CA 1
ATOM 649 C C . THR A 1 83 ? 10.606 -3.834 -17.176 1.00 82.75 83 THR A C 1
ATOM 651 O O . THR A 1 83 ? 9.940 -2.824 -16.943 1.00 82.75 83 THR A O 1
ATOM 654 N N . GLY A 1 84 ? 11.769 -4.085 -16.573 1.00 82.88 84 GLY A N 1
ATOM 655 C CA . GLY A 1 84 ? 12.346 -3.243 -15.522 1.00 82.88 84 GLY A CA 1
ATOM 656 C C . GLY A 1 84 ? 12.030 -3.730 -14.105 1.00 82.88 84 GLY A C 1
ATOM 657 O O . GLY A 1 84 ? 11.437 -4.788 -13.899 1.00 82.88 84 GLY A O 1
ATOM 658 N N . ASN A 1 85 ? 12.477 -2.972 -13.101 1.00 84.75 85 ASN A N 1
ATOM 659 C CA . ASN A 1 85 ? 12.168 -3.256 -11.702 1.00 84.75 85 ASN A CA 1
ATOM 660 C C . ASN A 1 85 ? 10.898 -2.503 -11.295 1.00 84.75 85 ASN A C 1
ATOM 662 O O . ASN A 1 85 ? 10.967 -1.365 -10.839 1.00 84.75 85 ASN A O 1
ATOM 666 N N . ARG A 1 86 ? 9.738 -3.122 -11.525 1.00 90.62 86 ARG A N 1
ATOM 667 C CA . ARG A 1 86 ? 8.437 -2.533 -11.199 1.00 90.62 86 ARG A CA 1
ATOM 668 C C . ARG A 1 86 ? 7.736 -3.319 -10.108 1.00 90.62 86 ARG A C 1
ATOM 670 O O . ARG A 1 86 ? 7.784 -4.551 -10.073 1.00 90.62 86 ARG A O 1
ATOM 677 N N . LEU A 1 87 ? 7.087 -2.580 -9.220 1.00 90.56 87 LEU A N 1
ATOM 678 C CA . LEU A 1 87 ? 6.436 -3.107 -8.033 1.00 90.56 87 LEU A CA 1
ATOM 679 C C . LEU A 1 87 ? 4.948 -2.780 -8.083 1.00 90.56 87 LEU A C 1
ATOM 681 O O . LEU A 1 87 ? 4.552 -1.662 -8.394 1.00 90.56 87 LEU A O 1
ATOM 685 N N . LEU A 1 88 ? 4.128 -3.767 -7.772 1.00 91.56 88 LEU A N 1
ATOM 686 C CA . LEU A 1 88 ? 2.733 -3.595 -7.418 1.00 91.56 88 LEU A CA 1
ATOM 687 C C . LEU A 1 88 ? 2.684 -3.375 -5.908 1.00 91.56 88 LEU A C 1
ATOM 689 O O . LEU A 1 88 ? 3.173 -4.214 -5.150 1.00 91.56 88 LEU A O 1
ATOM 693 N N . ILE A 1 89 ? 2.119 -2.253 -5.478 1.00 91.69 89 ILE A N 1
ATOM 694 C CA . ILE A 1 89 ? 1.925 -1.979 -4.054 1.00 91.69 89 ILE A CA 1
ATOM 695 C C . ILE A 1 89 ? 0.526 -2.453 -3.686 1.00 91.69 89 ILE A C 1
ATOM 697 O O . ILE A 1 89 ? -0.445 -2.032 -4.314 1.00 91.69 89 ILE A O 1
ATOM 701 N N . ILE A 1 90 ? 0.419 -3.311 -2.677 1.00 91.62 90 ILE A N 1
ATOM 702 C CA . ILE A 1 90 ? -0.856 -3.770 -2.132 1.00 91.62 90 ILE A CA 1
ATOM 703 C C . ILE A 1 90 ? -0.989 -3.260 -0.704 1.00 91.62 90 ILE A C 1
ATOM 705 O O . ILE A 1 90 ? -0.174 -3.575 0.159 1.00 91.62 90 ILE A O 1
ATOM 709 N N . ILE A 1 91 ? -2.049 -2.498 -0.455 1.00 90.56 91 ILE A N 1
ATOM 710 C CA . ILE A 1 91 ? -2.446 -2.023 0.866 1.00 90.56 91 ILE A CA 1
ATOM 711 C C . ILE A 1 91 ? -3.700 -2.798 1.263 1.00 90.56 91 ILE A C 1
ATOM 713 O O . ILE A 1 91 ? -4.751 -2.680 0.631 1.00 90.56 91 ILE A O 1
ATOM 717 N N . SER A 1 92 ? -3.586 -3.633 2.289 1.00 90.75 92 SER A N 1
ATOM 718 C CA . SER A 1 92 ? -4.692 -4.428 2.821 1.00 90.75 92 SER A CA 1
ATOM 719 C C . SER A 1 92 ? -5.133 -3.860 4.158 1.00 90.75 92 SER A C 1
ATOM 721 O O . SER A 1 92 ? -4.329 -3.784 5.077 1.00 90.75 92 SER A O 1
ATOM 723 N N . ILE A 1 93 ? -6.410 -3.511 4.286 1.00 88.69 93 ILE A N 1
ATOM 724 C CA . ILE A 1 93 ? -6.994 -3.010 5.529 1.00 88.69 93 ILE A CA 1
ATOM 725 C C . ILE A 1 93 ? -7.894 -4.098 6.109 1.00 88.69 93 ILE A C 1
ATOM 727 O O . ILE A 1 93 ? -8.879 -4.508 5.4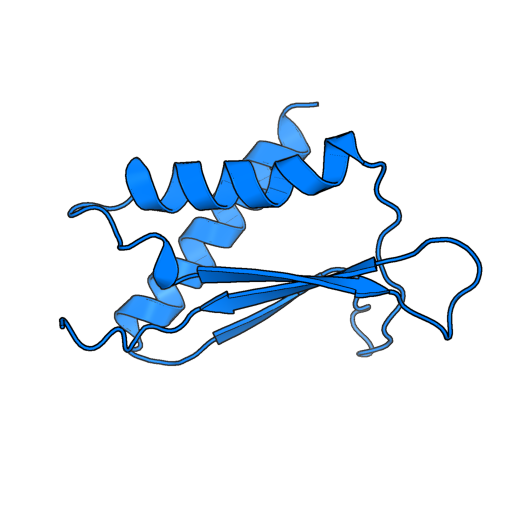86 1.00 88.69 93 ILE A O 1
ATOM 731 N N . ASN A 1 94 ? -7.553 -4.579 7.299 1.00 84.69 94 ASN A N 1
ATOM 732 C CA . ASN A 1 94 ? -8.311 -5.563 8.049 1.00 84.69 94 ASN A CA 1
ATOM 733 C C . ASN A 1 94 ? -8.989 -4.892 9.249 1.00 84.69 94 ASN A C 1
ATOM 735 O O . ASN A 1 94 ? -8.402 -4.753 10.316 1.00 84.69 94 ASN A O 1
ATOM 739 N N . SER A 1 95 ? -10.253 -4.502 9.074 1.00 70.19 95 SER A N 1
ATOM 740 C CA . SER A 1 95 ? -11.064 -3.862 10.120 1.00 70.19 95 SER A CA 1
ATOM 741 C C . SER A 1 95 ? -11.446 -4.798 11.276 1.00 70.19 95 SER A C 1
ATOM 743 O O . SER A 1 95 ? -12.073 -4.362 12.235 1.00 70.19 95 SER A O 1
ATOM 745 N N . LEU A 1 96 ? -11.157 -6.096 11.152 1.00 64.31 96 LEU A N 1
ATOM 746 C CA . LEU A 1 96 ? -11.419 -7.117 12.161 1.00 64.31 96 LEU A CA 1
ATOM 747 C C . LEU A 1 96 ? -10.089 -7.487 12.818 1.00 64.31 96 LEU A C 1
ATOM 749 O O . LEU A 1 96 ? -9.561 -8.577 12.596 1.00 64.31 96 LEU A O 1
ATOM 753 N N . ILE A 1 97 ? -9.507 -6.558 13.573 1.00 58.38 97 ILE A N 1
ATOM 754 C CA . ILE A 1 97 ? -8.544 -6.959 14.596 1.00 58.38 97 ILE A CA 1
ATOM 755 C C . ILE A 1 97 ? -9.377 -7.365 15.794 1.00 58.38 97 ILE A C 1
ATOM 757 O O . ILE A 1 97 ? -9.954 -6.523 16.478 1.00 58.38 97 ILE A O 1
ATOM 761 N N . GLU A 1 98 ? -9.492 -8.670 15.999 1.00 46.66 98 GLU A N 1
ATOM 762 C CA . GLU A 1 98 ? -9.945 -9.192 17.278 1.00 46.66 98 GLU A CA 1
ATOM 763 C C . GLU A 1 98 ? -8.930 -8.725 18.324 1.00 46.66 98 GLU A C 1
ATOM 765 O O . GLU A 1 98 ? -7.734 -9.005 18.217 1.00 46.66 98 GLU A O 1
ATOM 770 N N . SER A 1 99 ? -9.397 -7.920 19.277 1.00 40.81 99 SER A N 1
ATOM 771 C CA . SER A 1 99 ? -8.636 -7.560 20.467 1.00 40.81 99 SER A CA 1
ATOM 772 C C . SER A 1 99 ? -8.205 -8.853 21.154 1.00 40.81 99 SER A C 1
ATOM 774 O O . SER A 1 99 ? -9.067 -9.595 21.629 1.00 40.81 99 SER A O 1
ATOM 776 N N . VAL A 1 100 ? -6.900 -9.132 21.133 1.00 38.00 100 VAL A N 1
ATOM 777 C CA . VAL A 1 100 ? -6.280 -10.225 21.895 1.00 38.00 100 VAL A CA 1
ATOM 778 C C . VAL A 1 100 ? -6.315 -9.884 23.377 1.00 38.00 100 VAL A C 1
ATOM 780 O O . VAL A 1 100 ? -5.974 -8.723 23.701 1.00 38.00 100 VAL A O 1
#

Organism: NCBI:txid1538716